Protein AF-A0A4Y2DI64-F1 (afdb_monomer_lite)

Structure (mmCIF, N/CA/C/O backbone):
data_AF-A0A4Y2DI64-F1
#
_entry.id   AF-A0A4Y2DI64-F1
#
loop_
_atom_site.group_PDB
_atom_site.id
_atom_site.type_symbol
_atom_site.label_atom_id
_atom_site.label_alt_id
_atom_site.label_comp_id
_atom_site.label_asym_id
_atom_site.label_entity_id
_atom_site.label_seq_id
_atom_site.pdbx_PDB_ins_code
_atom_site.Cartn_x
_atom_site.Cartn_y
_atom_site.Cartn_z
_atom_site.occupancy
_atom_site.B_iso_or_equiv
_atom_site.auth_seq_id
_atom_site.auth_comp_id
_atom_site.auth_asym_id
_atom_site.auth_atom_id
_atom_site.pdbx_PDB_model_num
ATOM 1 N N . MET A 1 1 ? 13.080 3.118 10.639 1.00 38.50 1 MET A N 1
ATOM 2 C CA . MET A 1 1 ? 13.581 3.516 11.971 1.00 38.50 1 MET A CA 1
ATOM 3 C C . MET A 1 1 ? 12.999 4.889 12.297 1.00 38.50 1 MET A C 1
ATOM 5 O O . MET A 1 1 ? 13.523 5.888 11.827 1.00 38.50 1 MET A O 1
ATOM 9 N N . ILE A 1 2 ? 11.842 4.946 12.964 1.00 47.19 2 ILE A N 1
ATOM 10 C CA . ILE A 1 2 ? 11.244 6.221 13.397 1.00 47.19 2 ILE A CA 1
ATOM 11 C C . ILE A 1 2 ? 11.829 6.495 14.778 1.00 47.19 2 ILE A C 1
ATOM 13 O O . ILE A 1 2 ? 11.602 5.713 15.696 1.00 47.19 2 ILE A O 1
ATOM 17 N N . ARG A 1 3 ? 12.652 7.538 14.896 1.00 50.44 3 ARG A N 1
ATOM 18 C CA . ARG A 1 3 ? 13.215 7.962 16.180 1.00 50.44 3 ARG A CA 1
ATOM 19 C C . ARG A 1 3 ? 12.076 8.558 17.006 1.00 50.44 3 ARG A C 1
ATOM 21 O O . ARG A 1 3 ? 11.446 9.511 16.562 1.00 50.44 3 ARG A O 1
ATOM 28 N N . THR A 1 4 ? 11.786 7.967 18.158 1.00 57.41 4 THR A N 1
ATOM 29 C CA . THR A 1 4 ? 10.699 8.380 19.061 1.00 57.41 4 THR A CA 1
ATOM 30 C C . THR A 1 4 ? 10.968 9.717 19.748 1.00 57.41 4 THR A C 1
ATOM 32 O O . THR A 1 4 ? 10.026 10.378 20.162 1.00 57.41 4 THR A O 1
ATOM 35 N N . GLU A 1 5 ? 12.231 10.138 19.822 1.00 64.12 5 GLU A N 1
ATOM 36 C CA . GLU A 1 5 ? 12.652 11.320 20.587 1.00 64.12 5 GLU A CA 1
ATOM 37 C C . GLU A 1 5 ? 12.884 12.578 19.737 1.00 64.12 5 GLU A C 1
ATOM 39 O O . GLU A 1 5 ? 13.092 13.655 20.284 1.00 64.12 5 GLU A O 1
ATOM 44 N N . SER A 1 6 ? 12.828 12.482 18.403 1.00 69.12 6 SER A N 1
ATOM 45 C CA . SER A 1 6 ? 13.035 13.636 17.517 1.00 69.12 6 SER A CA 1
ATOM 46 C C . SER A 1 6 ? 11.801 13.909 16.652 1.00 69.12 6 SER A C 1
ATOM 48 O O . SER A 1 6 ? 11.406 13.017 15.890 1.00 69.12 6 SER A O 1
ATOM 50 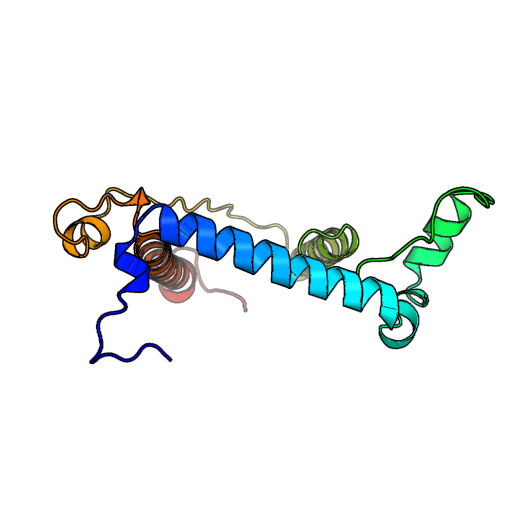N N . PRO A 1 7 ? 11.214 15.121 16.692 1.00 68.25 7 PRO A N 1
ATOM 51 C CA . PRO A 1 7 ? 10.106 15.469 15.814 1.00 68.25 7 PRO A CA 1
ATOM 52 C C . PRO A 1 7 ? 10.558 15.420 14.350 1.00 68.25 7 PRO A C 1
ATOM 54 O O . PRO A 1 7 ? 11.572 16.003 13.966 1.00 68.25 7 PRO A O 1
ATOM 57 N N . ASN A 1 8 ? 9.802 14.716 13.503 1.00 76.31 8 ASN A N 1
ATOM 58 C CA . ASN A 1 8 ? 10.092 14.678 12.074 1.00 76.31 8 ASN A CA 1
ATOM 59 C C . ASN A 1 8 ? 9.560 15.953 11.409 1.00 76.31 8 ASN A C 1
ATOM 61 O O . ASN A 1 8 ? 8.405 16.014 10.985 1.00 76.31 8 ASN A O 1
ATOM 65 N N . HIS A 1 9 ? 10.420 16.967 11.323 1.00 81.50 9 HIS A N 1
ATOM 66 C CA . HIS A 1 9 ? 10.073 18.281 10.781 1.00 81.50 9 HIS A CA 1
ATOM 67 C C . HIS A 1 9 ? 9.564 18.227 9.339 1.00 81.50 9 HIS A C 1
ATOM 69 O O . HIS A 1 9 ? 8.744 19.057 8.960 1.00 81.50 9 HIS A O 1
ATOM 75 N N . ILE A 1 10 ? 9.988 17.233 8.551 1.00 84.12 10 ILE A N 1
ATOM 76 C CA . ILE A 1 10 ? 9.570 17.074 7.153 1.00 84.12 10 ILE A CA 1
ATOM 77 C C . ILE A 1 10 ? 8.038 16.948 7.048 1.00 84.12 10 ILE A C 1
ATOM 79 O O . ILE A 1 10 ? 7.433 17.510 6.140 1.00 84.12 10 ILE A O 1
ATOM 83 N N . LEU A 1 11 ? 7.394 16.300 8.025 1.00 80.69 11 LEU A N 1
ATOM 84 C CA . LEU A 1 11 ? 5.941 16.085 8.054 1.00 80.69 11 LEU A CA 1
ATOM 85 C C . LEU A 1 11 ? 5.129 17.357 8.362 1.00 80.69 11 LEU A C 1
ATOM 87 O O . LEU A 1 11 ? 3.900 17.335 8.307 1.00 80.69 11 LEU A O 1
ATOM 91 N N . LEU A 1 12 ? 5.785 18.465 8.716 1.00 80.75 12 LEU A N 1
ATOM 92 C CA . LEU A 1 12 ? 5.119 19.728 9.049 1.00 80.75 12 LEU A CA 1
ATOM 93 C C . LEU A 1 12 ? 4.941 20.644 7.832 1.00 80.75 12 LEU A C 1
ATOM 95 O O . LEU A 1 12 ? 4.115 21.555 7.878 1.00 80.75 12 LEU A O 1
ATOM 99 N N . TYR A 1 13 ? 5.661 20.385 6.738 1.00 84.75 13 TYR A N 1
ATOM 100 C CA . TYR A 1 13 ? 5.708 21.251 5.555 1.00 84.75 13 TYR A CA 1
ATOM 101 C C . TYR A 1 13 ? 4.571 21.015 4.535 1.00 84.75 13 TYR A C 1
ATOM 103 O O . TYR A 1 13 ? 4.626 21.545 3.425 1.00 84.75 13 TYR A O 1
ATOM 111 N N . ARG A 1 14 ? 3.515 20.270 4.907 1.00 86.69 14 ARG A N 1
ATOM 112 C CA . ARG A 1 14 ? 2.248 20.124 4.153 1.00 86.69 14 ARG A CA 1
ATOM 113 C C . ARG A 1 14 ? 2.470 19.798 2.664 1.00 86.69 14 ARG A C 1
ATOM 115 O O . ARG A 1 14 ? 3.116 18.809 2.334 1.00 86.69 14 ARG A O 1
ATOM 122 N N . GLN A 1 15 ? 1.989 20.649 1.756 1.00 87.44 15 GLN A N 1
ATOM 123 C CA . GLN A 1 15 ? 2.095 20.480 0.304 1.00 87.44 15 GLN A CA 1
ATOM 124 C C . GLN A 1 15 ? 3.538 20.315 -0.196 1.00 87.44 15 GLN A C 1
ATOM 126 O O . GLN A 1 15 ? 3.774 19.515 -1.100 1.00 87.44 15 GLN A O 1
ATOM 131 N N . LEU A 1 16 ? 4.514 21.000 0.414 1.00 89.56 16 LEU A N 1
ATOM 132 C CA . LEU A 1 16 ? 5.920 20.883 0.013 1.00 89.56 16 LEU A CA 1
ATOM 133 C C . LEU A 1 16 ? 6.451 19.463 0.257 1.00 89.56 16 LEU A C 1
ATOM 135 O O . LEU A 1 16 ? 7.210 18.927 -0.548 1.00 89.56 16 LEU A O 1
ATOM 139 N N . PHE A 1 17 ? 6.005 18.824 1.341 1.00 88.19 17 PHE A N 1
ATOM 140 C CA . PHE A 1 17 ? 6.333 17.428 1.612 1.00 88.19 17 PHE A CA 1
ATOM 141 C C . PHE A 1 17 ? 5.708 16.485 0.579 1.00 88.19 17 PHE A C 1
ATOM 143 O O . PHE A 1 17 ? 6.369 15.548 0.130 1.00 88.19 17 PHE A O 1
ATOM 150 N N . HIS A 1 18 ? 4.467 16.740 0.159 1.00 88.88 18 HIS A N 1
ATOM 151 C CA . HIS A 1 18 ? 3.812 15.923 -0.867 1.00 88.88 18 HIS A CA 1
ATOM 152 C C . HIS A 1 18 ? 4.547 16.002 -2.201 1.00 88.88 18 HIS A C 1
ATOM 154 O O . HIS A 1 18 ? 4.837 14.963 -2.794 1.00 88.88 18 HIS A O 1
ATOM 160 N N . GLN A 1 19 ? 4.911 17.212 -2.629 1.00 92.06 19 GLN A N 1
ATOM 161 C CA . GLN A 1 19 ? 5.705 17.409 -3.837 1.00 92.06 19 GLN A CA 1
ATOM 162 C C . GLN A 1 19 ? 7.040 16.665 -3.741 1.00 92.06 19 GLN A C 1
ATOM 164 O O . GLN A 1 19 ? 7.387 15.905 -4.641 1.00 92.06 19 GLN A O 1
ATOM 169 N N . TYR A 1 20 ? 7.738 16.793 -2.610 1.00 92.00 20 TYR A N 1
ATOM 170 C CA . TYR A 1 20 ? 8.988 16.078 -2.376 1.00 92.00 20 TYR A CA 1
ATOM 171 C C . TYR A 1 20 ? 8.832 14.553 -2.504 1.00 92.00 20 TYR A C 1
ATOM 173 O O . TYR A 1 20 ? 9.641 13.911 -3.172 1.00 92.00 20 TYR A O 1
ATOM 181 N N . ILE A 1 21 ? 7.793 13.955 -1.907 1.00 91.50 21 ILE A N 1
ATOM 182 C CA . ILE A 1 21 ? 7.551 12.506 -2.018 1.00 91.50 21 ILE A CA 1
ATOM 183 C C . ILE A 1 21 ? 7.316 12.097 -3.472 1.00 91.50 21 ILE A C 1
ATOM 185 O O . ILE A 1 21 ? 7.884 11.098 -3.918 1.00 91.50 21 ILE A O 1
ATOM 189 N N . VAL A 1 22 ? 6.474 12.839 -4.195 1.00 93.69 22 VAL A N 1
ATOM 190 C CA . VAL A 1 22 ? 6.135 12.534 -5.591 1.00 93.69 22 VAL A CA 1
ATOM 191 C C . VAL A 1 22 ? 7.379 12.633 -6.473 1.00 93.69 22 VAL A C 1
ATOM 193 O O . VAL A 1 22 ? 7.667 11.695 -7.217 1.00 93.69 22 VAL A O 1
ATOM 196 N N . ASP A 1 23 ? 8.171 13.692 -6.315 1.00 96.12 23 ASP A N 1
ATOM 197 C CA . ASP A 1 23 ? 9.413 13.893 -7.063 1.00 96.12 23 ASP A CA 1
ATOM 198 C C . ASP A 1 23 ? 10.438 12.794 -6.763 1.00 96.12 23 ASP A C 1
ATOM 200 O O . ASP A 1 23 ? 11.052 12.233 -7.677 1.00 96.12 23 ASP A O 1
ATOM 204 N N . MET A 1 24 ? 10.615 12.432 -5.488 1.00 96.00 24 MET A N 1
ATOM 205 C CA . MET A 1 24 ? 11.505 11.331 -5.113 1.00 96.00 24 MET A CA 1
ATOM 206 C C . MET A 1 24 ? 11.014 9.998 -5.676 1.00 96.00 24 MET A C 1
ATOM 208 O O . MET A 1 24 ? 11.818 9.209 -6.177 1.00 96.00 24 MET A O 1
ATOM 212 N N . ARG A 1 25 ? 9.701 9.742 -5.649 1.00 94.00 25 ARG A N 1
ATOM 213 C CA . ARG A 1 25 ? 9.132 8.520 -6.222 1.00 94.00 25 ARG A CA 1
ATOM 214 C C . ARG A 1 25 ? 9.352 8.461 -7.730 1.00 94.00 25 ARG A C 1
ATOM 216 O O . ARG A 1 25 ? 9.743 7.405 -8.218 1.00 94.00 25 ARG A O 1
ATOM 223 N N . ALA A 1 26 ? 9.158 9.566 -8.446 1.00 96.12 26 ALA A N 1
ATOM 224 C CA . ALA A 1 26 ? 9.392 9.644 -9.886 1.00 96.12 26 ALA A CA 1
ATOM 225 C C . ALA A 1 26 ? 10.858 9.350 -10.245 1.00 96.12 26 ALA A C 1
ATOM 227 O O . ALA A 1 26 ? 11.122 8.586 -11.176 1.00 96.12 26 ALA A O 1
ATOM 228 N N . LYS A 1 27 ? 11.815 9.878 -9.468 1.00 96.88 27 LYS A N 1
ATOM 229 C CA . LYS A 1 27 ? 13.250 9.577 -9.632 1.00 96.88 27 LYS A CA 1
ATOM 230 C C . LYS A 1 27 ? 13.550 8.094 -9.419 1.00 96.88 27 LYS A C 1
ATOM 232 O O . LYS A 1 27 ? 14.185 7.472 -10.264 1.00 96.88 27 LYS A O 1
ATOM 237 N N . ILE A 1 28 ? 13.046 7.513 -8.329 1.00 95.38 28 ILE A N 1
ATOM 238 C CA . ILE A 1 28 ? 13.242 6.089 -8.016 1.00 95.38 28 ILE A CA 1
ATOM 239 C C . ILE A 1 28 ? 12.640 5.196 -9.107 1.00 95.38 28 ILE A C 1
ATOM 241 O O . ILE A 1 28 ? 13.279 4.240 -9.542 1.00 95.38 28 ILE A O 1
ATOM 245 N N . GLU A 1 29 ? 11.424 5.496 -9.567 1.00 93.00 29 GLU A N 1
ATOM 246 C CA . GLU A 1 29 ? 10.777 4.730 -10.638 1.00 93.00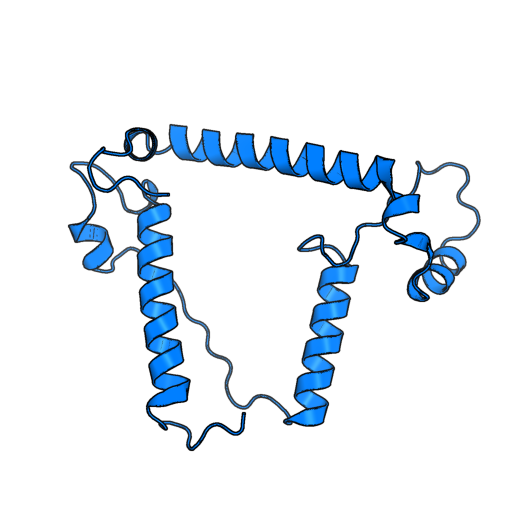 29 GLU A CA 1
ATOM 247 C C . GLU A 1 29 ? 11.524 4.853 -11.967 1.00 93.00 29 GLU A C 1
ATOM 249 O O . GLU A 1 29 ? 11.691 3.854 -12.666 1.00 93.00 29 GLU A O 1
ATOM 254 N N . SER A 1 30 ? 12.046 6.039 -12.288 1.00 94.31 30 SER A N 1
ATOM 255 C CA . SER A 1 30 ? 12.851 6.254 -13.496 1.00 94.31 30 SER A CA 1
ATOM 256 C C . SER A 1 30 ? 14.121 5.402 -13.485 1.00 94.31 30 SER A C 1
ATOM 258 O O . SER A 1 30 ? 14.395 4.693 -14.454 1.00 94.31 30 SER A O 1
ATOM 260 N N . GLU A 1 31 ? 14.851 5.391 -12.367 1.00 95.31 31 GLU A N 1
ATOM 261 C CA . GLU A 1 31 ? 16.042 4.550 -12.189 1.00 95.31 31 GLU A CA 1
ATOM 262 C C . GLU A 1 31 ? 15.704 3.056 -12.228 1.00 95.31 31 GLU A C 1
ATOM 264 O O . GLU A 1 31 ? 16.398 2.262 -12.866 1.00 95.31 31 GLU A O 1
ATOM 269 N N . ARG A 1 32 ? 14.591 2.649 -11.608 1.00 92.56 32 ARG A N 1
ATOM 270 C CA . ARG A 1 32 ? 14.132 1.254 -11.630 1.00 92.56 32 ARG A CA 1
ATOM 271 C C . ARG A 1 32 ? 13.802 0.792 -13.051 1.00 92.56 32 ARG A C 1
ATOM 273 O O . ARG A 1 32 ? 14.197 -0.307 -13.445 1.00 92.56 32 ARG A O 1
ATOM 280 N N . LEU A 1 33 ? 13.113 1.621 -13.833 1.00 91.31 33 LEU A N 1
ATOM 281 C CA . LEU A 1 33 ? 12.800 1.335 -15.235 1.00 91.31 33 LEU A CA 1
ATOM 282 C C . LEU A 1 33 ? 14.060 1.310 -16.104 1.00 91.31 33 LEU A C 1
ATOM 284 O O . LEU A 1 33 ? 14.203 0.423 -16.951 1.00 91.31 33 LEU A O 1
ATOM 288 N N . LEU A 1 34 ? 15.001 2.226 -15.868 1.00 93.00 34 LEU A N 1
ATOM 289 C CA . LEU A 1 34 ? 16.294 2.232 -16.548 1.00 93.00 34 LEU A CA 1
ATOM 290 C C . LEU A 1 34 ? 17.077 0.947 -16.252 1.00 93.00 34 LEU A C 1
ATOM 292 O O . LEU A 1 34 ? 17.568 0.296 -17.176 1.00 93.00 34 LEU A O 1
ATOM 296 N N . TYR A 1 35 ? 17.122 0.526 -14.988 1.00 91.69 35 TYR A N 1
ATOM 297 C CA . TYR A 1 35 ? 17.754 -0.726 -14.584 1.00 91.69 35 TYR A CA 1
ATOM 298 C C . TYR A 1 35 ? 17.140 -1.929 -15.308 1.00 91.69 35 TYR A C 1
ATOM 300 O O . TYR A 1 35 ? 17.877 -2.746 -15.870 1.00 91.69 35 TYR A O 1
ATOM 308 N N . ILE A 1 36 ? 15.805 -2.018 -15.350 1.00 89.75 36 ILE A N 1
ATOM 309 C CA . ILE A 1 36 ? 15.079 -3.084 -16.057 1.00 89.75 36 ILE A CA 1
ATOM 310 C C . ILE A 1 36 ? 15.415 -3.062 -17.550 1.00 89.75 36 ILE A C 1
ATOM 312 O O . ILE A 1 36 ? 15.681 -4.113 -18.132 1.00 89.75 36 ILE A O 1
ATOM 316 N N . LYS A 1 37 ? 15.453 -1.881 -18.175 1.00 87.19 37 LYS A N 1
ATOM 317 C CA . LYS A 1 37 ? 15.795 -1.710 -19.595 1.00 87.19 37 LYS A CA 1
ATOM 318 C C . LYS A 1 37 ? 17.214 -2.187 -19.916 1.00 87.19 37 LYS A C 1
ATOM 320 O O . LYS A 1 37 ? 17.413 -2.842 -20.940 1.00 87.19 37 LYS A O 1
ATOM 325 N N . LEU A 1 38 ? 18.186 -1.886 -19.056 1.00 89.75 38 LEU A N 1
ATOM 326 C CA . LEU A 1 38 ? 19.595 -2.232 -19.269 1.00 89.75 38 LEU A CA 1
ATOM 327 C C . LEU A 1 38 ? 19.912 -3.700 -18.936 1.00 89.75 38 LEU A C 1
ATOM 329 O O . LEU A 1 38 ? 20.747 -4.309 -19.602 1.00 89.75 38 LEU A O 1
ATOM 333 N N . ASN A 1 39 ? 19.228 -4.300 -17.956 1.00 88.69 39 ASN A N 1
ATOM 334 C CA . ASN A 1 39 ? 19.562 -5.627 -17.417 1.00 88.69 39 ASN A CA 1
ATOM 335 C C . ASN A 1 39 ? 18.601 -6.753 -17.852 1.00 88.69 39 ASN A C 1
ATOM 337 O O . ASN A 1 39 ? 18.554 -7.801 -17.210 1.00 88.69 39 ASN A O 1
ATOM 341 N N . GLN A 1 40 ? 17.877 -6.589 -18.966 1.00 81.56 40 GLN A N 1
ATOM 342 C CA . GLN A 1 40 ? 16.902 -7.569 -19.487 1.00 81.56 40 GLN A CA 1
ATOM 343 C C . GLN A 1 40 ? 17.425 -9.018 -19.565 1.00 81.56 40 GLN A C 1
ATOM 345 O O . GLN A 1 40 ? 16.699 -9.950 -19.233 1.00 81.56 40 GLN A O 1
ATOM 350 N N . GLN A 1 41 ? 18.683 -9.217 -19.982 1.00 79.19 41 GLN A N 1
ATOM 351 C CA . GLN A 1 41 ? 19.288 -10.555 -20.081 1.00 79.19 41 GLN A CA 1
ATOM 352 C C . GLN A 1 41 ? 19.513 -11.198 -18.705 1.00 79.19 41 GLN A C 1
ATOM 354 O O . GLN A 1 41 ? 19.260 -12.385 -18.533 1.00 79.19 41 GLN A O 1
ATOM 359 N N . LYS A 1 42 ? 19.942 -10.414 -17.707 1.00 83.94 42 LYS A N 1
ATOM 360 C CA . LYS A 1 42 ? 20.169 -10.906 -16.337 1.00 83.94 42 LYS A CA 1
ATOM 361 C C . LYS A 1 42 ? 18.863 -11.269 -15.644 1.00 83.94 42 LYS A C 1
ATOM 363 O O . LYS A 1 42 ? 18.818 -12.231 -14.890 1.00 83.94 42 LYS A O 1
ATOM 368 N N . LEU A 1 43 ? 17.807 -10.507 -15.922 1.00 76.56 43 LEU A N 1
ATOM 369 C CA . LEU A 1 43 ? 16.483 -10.727 -15.348 1.00 76.56 43 LEU A CA 1
ATOM 370 C C . LEU A 1 43 ? 15.750 -11.931 -15.969 1.00 76.56 43 LEU A C 1
ATOM 372 O O . LEU A 1 43 ? 14.658 -12.246 -15.513 1.00 76.56 43 LEU A O 1
ATOM 376 N N . ARG A 1 44 ? 16.316 -12.580 -17.005 1.00 68.38 44 ARG A N 1
ATOM 377 C CA . ARG A 1 44 ? 15.716 -13.714 -17.744 1.00 68.38 44 ARG A CA 1
ATOM 378 C C . ARG A 1 44 ? 14.263 -13.487 -18.174 1.00 68.38 44 ARG A C 1
ATOM 380 O O . ARG A 1 44 ? 13.527 -14.436 -18.419 1.00 68.38 44 ARG A O 1
ATOM 387 N N . VAL A 1 45 ? 13.854 -12.224 -18.309 1.00 61.12 45 VAL A N 1
ATOM 388 C CA . VAL A 1 45 ? 12.475 -11.863 -18.666 1.00 61.12 45 VAL A CA 1
ATOM 389 C C . VAL A 1 45 ? 12.105 -12.488 -20.012 1.00 61.12 45 VAL A C 1
ATOM 391 O O . VAL A 1 45 ? 10.976 -12.943 -20.161 1.00 61.12 45 VAL A O 1
ATOM 394 N N . LYS A 1 46 ? 13.108 -12.621 -20.897 1.00 54.69 46 LYS A N 1
ATOM 395 C CA . LYS A 1 46 ? 13.012 -13.162 -22.255 1.00 54.69 46 LYS A CA 1
ATOM 396 C C . LYS A 1 46 ? 12.608 -14.636 -22.383 1.00 54.69 46 LYS A C 1
ATOM 398 O O . LYS A 1 46 ? 12.135 -15.048 -23.438 1.00 54.69 46 LYS A O 1
ATOM 403 N N . ASP A 1 47 ? 12.819 -15.444 -21.346 1.00 55.09 47 ASP A N 1
ATOM 404 C CA . ASP A 1 47 ? 12.708 -16.907 -21.465 1.00 55.09 47 ASP A CA 1
ATOM 405 C C . ASP A 1 47 ? 11.331 -17.444 -21.037 1.00 55.09 47 ASP A C 1
ATOM 407 O O . ASP A 1 47 ? 11.072 -18.647 -21.108 1.00 55.09 47 ASP A O 1
ATOM 411 N N . THR A 1 48 ? 10.411 -16.576 -20.601 1.00 56.38 48 THR A N 1
ATOM 412 C CA . THR A 1 48 ? 9.068 -16.996 -20.181 1.00 56.38 48 THR A CA 1
ATOM 413 C C . THR A 1 48 ? 8.187 -17.279 -21.404 1.00 56.38 48 THR A C 1
ATOM 415 O O . THR A 1 48 ? 8.026 -16.432 -22.281 1.00 56.38 48 THR A O 1
ATOM 418 N N . LEU A 1 49 ? 7.567 -18.465 -21.452 1.00 51.69 49 LEU A N 1
ATOM 419 C CA . LEU A 1 49 ? 6.780 -19.014 -22.578 1.00 51.69 49 LEU A CA 1
ATOM 420 C C . LEU A 1 49 ? 5.728 -18.057 -23.186 1.00 51.69 49 LEU A C 1
ATOM 422 O O . LEU A 1 49 ? 5.404 -18.171 -24.368 1.00 51.69 49 LEU A O 1
ATOM 426 N N . SER A 1 50 ? 5.241 -17.086 -22.408 1.00 53.91 50 SER A N 1
ATOM 427 C CA . SER A 1 50 ? 4.320 -16.023 -22.841 1.00 53.91 50 SER A CA 1
ATOM 428 C C . SER A 1 50 ? 4.879 -15.150 -23.986 1.00 53.91 50 SER A C 1
ATOM 430 O O . SER A 1 50 ? 4.126 -14.667 -24.836 1.00 53.91 50 SER A O 1
ATOM 432 N N . GLU A 1 51 ? 6.205 -15.001 -24.093 1.00 52.94 51 GLU A N 1
ATOM 433 C CA . GLU A 1 51 ? 6.849 -14.166 -25.119 1.00 52.94 51 GLU A CA 1
ATOM 434 C C . GLU A 1 51 ? 6.836 -14.754 -26.530 1.00 52.94 51 GLU A C 1
ATOM 436 O O . GLU A 1 51 ? 6.712 -13.997 -27.496 1.00 52.94 51 GLU A O 1
ATOM 441 N N . ARG A 1 52 ? 6.909 -16.087 -26.681 1.00 50.28 52 ARG A N 1
ATOM 442 C CA . ARG A 1 52 ? 6.798 -16.725 -28.009 1.00 50.28 52 ARG A CA 1
ATOM 443 C C . ARG A 1 52 ? 5.459 -16.384 -28.663 1.00 50.28 52 ARG A C 1
ATOM 445 O O . ARG A 1 52 ? 5.418 -16.081 -29.851 1.00 50.28 52 ARG A O 1
ATOM 452 N N . CYS A 1 53 ? 4.390 -16.337 -27.871 1.00 50.09 53 CYS A N 1
ATOM 453 C CA . CYS A 1 53 ? 3.053 -15.997 -28.348 1.00 50.09 53 CYS A CA 1
ATOM 454 C C . CYS A 1 53 ? 2.885 -14.511 -28.700 1.00 50.09 53 CYS A C 1
ATOM 456 O O . CYS A 1 53 ? 2.113 -14.194 -29.603 1.00 50.09 53 CYS A O 1
ATOM 458 N N . HIS A 1 54 ? 3.580 -13.590 -28.020 1.00 52.47 54 HIS A N 1
ATOM 459 C CA . HIS A 1 54 ? 3.456 -12.153 -28.304 1.00 52.47 54 HIS A CA 1
ATOM 460 C C . HIS A 1 54 ? 4.288 -11.729 -29.524 1.00 52.47 54 HIS A C 1
ATOM 462 O O . HIS A 1 54 ? 3.785 -11.014 -30.392 1.00 52.47 54 HIS A O 1
ATOM 468 N N . ASN A 1 55 ? 5.514 -12.250 -29.647 1.00 52.56 55 ASN A N 1
ATOM 469 C CA . ASN A 1 55 ? 6.400 -11.990 -30.789 1.00 52.56 55 ASN A CA 1
ATOM 470 C C . ASN A 1 55 ? 5.847 -12.557 -32.108 1.00 52.56 55 ASN A C 1
ATOM 472 O O . ASN A 1 55 ? 6.151 -12.037 -33.174 1.00 52.56 55 ASN A O 1
ATOM 476 N N . GLN A 1 56 ? 5.006 -13.593 -32.049 1.00 52.38 56 GLN A N 1
ATOM 477 C CA . GLN A 1 56 ? 4.368 -14.165 -33.236 1.00 52.38 56 GLN A CA 1
ATOM 478 C C . GLN A 1 56 ? 3.126 -13.382 -33.699 1.00 52.38 56 GLN A C 1
ATOM 480 O O . GLN A 1 56 ? 2.741 -13.485 -34.861 1.00 52.38 56 GLN A O 1
ATOM 485 N N . ARG A 1 57 ? 2.509 -12.579 -32.817 1.00 53.38 57 ARG A N 1
ATOM 486 C CA . ARG A 1 57 ? 1.358 -11.716 -33.153 1.00 53.38 57 ARG A CA 1
ATOM 487 C C . ARG A 1 57 ? 1.773 -10.384 -33.774 1.00 53.38 57 ARG A C 1
ATOM 489 O O . ARG A 1 57 ? 1.052 -9.852 -34.610 1.00 53.38 57 ARG A O 1
ATOM 496 N N . TYR A 1 58 ? 2.926 -9.859 -33.375 1.00 55.69 58 TYR A N 1
ATOM 497 C CA . TYR A 1 58 ? 3.500 -8.625 -33.898 1.00 55.69 58 TYR A CA 1
ATOM 498 C C . TYR A 1 58 ? 4.609 -8.986 -34.896 1.00 55.69 58 TYR A C 1
ATOM 500 O O . TYR A 1 58 ? 5.775 -9.079 -34.524 1.00 55.69 58 TYR A O 1
ATOM 508 N N . GLY A 1 59 ? 4.233 -9.263 -36.151 1.00 54.59 59 GLY A N 1
ATOM 509 C CA . GLY A 1 59 ? 5.180 -9.572 -37.234 1.00 54.59 59 GLY A CA 1
ATOM 510 C C . GLY A 1 59 ? 6.289 -8.520 -37.378 1.00 54.59 59 GLY A C 1
ATOM 511 O O . GLY A 1 59 ? 6.134 -7.412 -36.886 1.00 54.59 59 GLY A O 1
ATOM 512 N N . ASN A 1 60 ? 7.405 -8.878 -38.031 1.00 55.44 60 ASN A N 1
ATOM 513 C CA . ASN A 1 60 ? 8.659 -8.105 -38.143 1.00 55.44 60 ASN A CA 1
ATOM 514 C C . ASN A 1 60 ? 8.494 -6.572 -38.118 1.00 55.44 60 ASN A C 1
ATOM 516 O O . ASN A 1 60 ? 8.340 -5.923 -39.151 1.00 55.44 60 ASN A O 1
ATOM 520 N N . ILE A 1 61 ? 8.607 -5.989 -36.925 1.00 58.00 61 ILE A N 1
ATOM 521 C CA . ILE A 1 61 ? 8.628 -4.545 -36.718 1.00 58.00 61 ILE A CA 1
ATOM 522 C C . ILE A 1 61 ? 10.082 -4.131 -36.511 1.00 58.00 61 ILE A C 1
ATOM 524 O O . ILE A 1 61 ? 10.600 -4.094 -35.397 1.00 58.00 61 ILE A O 1
ATOM 528 N N . THR A 1 62 ? 10.763 -3.832 -37.610 1.00 57.03 62 THR A N 1
ATOM 529 C CA . THR A 1 62 ? 12.158 -3.367 -37.610 1.00 57.03 62 THR A CA 1
ATOM 530 C C . THR A 1 62 ? 12.296 -1.872 -37.287 1.00 57.03 62 THR A C 1
ATOM 532 O O . THR A 1 62 ? 13.411 -1.402 -37.084 1.00 57.03 62 THR A O 1
ATOM 535 N N . HIS A 1 63 ? 11.183 -1.127 -37.190 1.00 54.59 63 HIS A N 1
ATOM 536 C CA . HIS A 1 63 ? 11.175 0.343 -37.068 1.00 54.59 63 HIS A CA 1
ATOM 537 C C . HIS A 1 63 ? 10.582 0.917 -35.769 1.00 54.59 63 HIS A C 1
ATOM 539 O O . HIS A 1 63 ? 10.589 2.134 -35.590 1.00 54.59 63 HIS A O 1
ATOM 545 N N . ILE A 1 64 ? 10.096 0.091 -34.842 1.00 58.56 64 ILE A N 1
ATOM 546 C CA . ILE A 1 64 ? 9.639 0.558 -33.523 1.00 58.56 64 ILE A CA 1
ATOM 547 C C . ILE A 1 64 ? 10.761 0.267 -32.526 1.00 58.56 64 ILE A C 1
ATOM 549 O O . ILE A 1 64 ? 11.408 -0.774 -32.613 1.00 58.56 64 ILE A O 1
ATOM 553 N N . GLY A 1 65 ? 11.050 1.220 -31.635 1.00 63.62 65 GLY A N 1
ATOM 554 C CA . GLY A 1 65 ? 12.183 1.162 -30.707 1.00 63.62 65 GLY A CA 1
ATOM 555 C C . GLY A 1 65 ? 12.306 -0.153 -29.922 1.00 63.62 65 GLY A C 1
ATOM 556 O O . GLY A 1 65 ? 11.398 -0.976 -29.873 1.00 63.62 65 GLY A O 1
ATOM 557 N N . ARG A 1 66 ? 13.455 -0.352 -29.265 1.00 67.19 66 ARG A N 1
ATOM 558 C CA . ARG A 1 66 ? 13.759 -1.590 -28.528 1.00 67.19 66 ARG A CA 1
ATOM 559 C C . ARG A 1 66 ? 12.645 -1.939 -27.530 1.00 67.19 66 ARG A C 1
ATOM 561 O O . ARG A 1 66 ? 12.482 -1.240 -26.531 1.00 67.19 66 ARG A O 1
ATOM 568 N N . MET A 1 67 ? 11.950 -3.051 -27.772 1.00 71.44 67 MET A N 1
ATOM 569 C CA . MET A 1 67 ? 10.948 -3.597 -26.856 1.00 71.44 67 MET A CA 1
ATOM 570 C C . MET A 1 67 ? 11.608 -3.931 -25.509 1.00 71.44 67 MET A C 1
ATOM 572 O O . MET A 1 67 ? 12.597 -4.668 -25.452 1.00 71.44 67 MET A O 1
ATOM 576 N N . VAL A 1 68 ? 11.082 -3.350 -24.431 1.00 76.75 68 VAL A N 1
ATOM 577 C CA . VAL A 1 68 ? 11.500 -3.619 -23.051 1.00 76.75 68 VAL A CA 1
ATOM 578 C C . VAL A 1 68 ? 10.352 -4.315 -22.361 1.00 76.75 68 VAL A C 1
ATOM 580 O O . VAL A 1 68 ? 9.229 -3.816 -22.360 1.00 76.75 68 VAL A O 1
ATOM 583 N N . ILE A 1 69 ? 10.646 -5.460 -21.768 1.00 79.69 69 ILE A N 1
ATOM 584 C CA . ILE A 1 69 ? 9.631 -6.276 -21.134 1.00 79.69 69 ILE A CA 1
ATOM 585 C C . ILE A 1 69 ? 9.747 -6.075 -19.630 1.00 79.69 69 ILE A C 1
ATOM 587 O O . ILE A 1 69 ? 10.830 -6.176 -19.046 1.00 79.69 69 ILE A O 1
ATOM 591 N N . LEU A 1 70 ? 8.628 -5.707 -19.013 1.00 85.81 70 LEU A N 1
ATOM 592 C CA . LEU A 1 70 ? 8.569 -5.492 -17.576 1.00 85.81 70 LEU A CA 1
ATOM 593 C C . LEU A 1 70 ? 8.411 -6.843 -16.866 1.00 85.81 70 LEU A C 1
ATOM 595 O O . LEU A 1 70 ? 7.586 -7.652 -17.297 1.00 85.81 70 LEU A O 1
ATOM 599 N N . PRO A 1 71 ? 9.184 -7.097 -15.799 1.00 84.25 71 PRO A N 1
ATOM 600 C CA . PRO A 1 71 ? 9.028 -8.300 -14.997 1.00 84.25 71 PRO A CA 1
ATOM 601 C C . PRO A 1 71 ? 7.708 -8.271 -14.215 1.00 84.25 71 PRO A C 1
ATOM 603 O O . PRO A 1 71 ? 7.158 -7.208 -13.936 1.00 84.25 71 PRO A O 1
ATOM 606 N N . GLU A 1 72 ? 7.258 -9.445 -13.784 1.00 82.50 72 GLU A N 1
ATOM 607 C CA . GLU A 1 72 ? 6.086 -9.652 -12.914 1.00 82.50 72 GLU A CA 1
ATOM 608 C C . GLU A 1 72 ? 6.178 -8.899 -11.578 1.00 82.50 72 GLU A C 1
ATOM 610 O O . GLU A 1 72 ? 5.202 -8.353 -11.066 1.00 82.50 72 GLU A O 1
ATOM 615 N N . THR A 1 73 ? 7.398 -8.740 -11.063 1.00 85.38 73 THR A N 1
ATOM 616 C CA . THR A 1 73 ? 7.681 -7.953 -9.854 1.00 85.38 73 THR A CA 1
ATOM 617 C C . THR A 1 73 ? 7.452 -6.446 -10.027 1.00 85.38 73 THR A C 1
ATOM 619 O O . THR A 1 73 ? 7.488 -5.686 -9.049 1.00 85.38 73 THR A O 1
ATOM 622 N N . TYR A 1 74 ? 7.256 -5.971 -11.261 1.00 88.81 74 TYR A N 1
ATOM 623 C CA . TYR A 1 74 ? 6.878 -4.591 -11.524 1.00 88.81 74 TYR A CA 1
ATOM 624 C C . TYR A 1 74 ? 5.365 -4.431 -11.373 1.00 88.81 74 TYR A C 1
ATOM 626 O O . TYR A 1 74 ? 4.589 -4.882 -12.219 1.00 88.81 74 TYR A O 1
ATOM 634 N N . ILE A 1 75 ? 4.970 -3.761 -10.290 1.00 87.69 75 ILE A N 1
ATOM 635 C CA . ILE A 1 75 ? 3.573 -3.485 -9.948 1.00 87.69 75 ILE A CA 1
ATOM 636 C C . ILE A 1 75 ? 2.891 -2.775 -11.120 1.00 87.69 75 ILE A C 1
ATOM 638 O O . ILE A 1 75 ? 3.469 -1.882 -11.739 1.00 87.69 75 ILE A O 1
ATOM 642 N N . SER A 1 76 ? 1.660 -3.180 -11.417 1.00 85.69 76 SER A N 1
ATOM 643 C CA . SER A 1 76 ? 0.860 -2.666 -12.537 1.00 85.69 76 SER A CA 1
ATOM 644 C C . SER A 1 76 ? 1.403 -2.979 -13.937 1.00 85.69 76 SER A C 1
ATOM 646 O O . SER A 1 76 ? 0.861 -2.471 -14.919 1.00 85.69 76 SER A O 1
ATOM 648 N N . SER A 1 77 ? 2.430 -3.824 -14.082 1.00 87.25 77 SER A N 1
ATOM 649 C CA . SER A 1 77 ? 2.762 -4.370 -15.401 1.00 87.25 77 SER A CA 1
ATOM 650 C C . SER A 1 77 ? 1.674 -5.346 -15.876 1.00 87.25 77 SER A C 1
ATOM 652 O O . SER A 1 77 ? 1.009 -5.982 -15.053 1.00 87.25 77 SER A O 1
ATOM 654 N N . PRO A 1 78 ? 1.511 -5.546 -17.197 1.00 85.31 78 PRO A N 1
ATOM 655 C CA . PRO A 1 78 ? 0.599 -6.562 -17.717 1.00 85.31 78 PRO A CA 1
ATOM 656 C C . PRO A 1 78 ? 0.877 -7.964 -17.162 1.00 85.31 78 PRO A C 1
ATOM 658 O O . PRO A 1 78 ? -0.057 -8.722 -16.924 1.00 85.31 78 PRO A O 1
ATOM 661 N N . ARG A 1 79 ? 2.153 -8.299 -16.918 1.00 83.88 79 ARG A N 1
ATOM 662 C CA . ARG A 1 79 ? 2.529 -9.596 -16.345 1.00 83.88 79 ARG A CA 1
ATOM 663 C C . ARG A 1 79 ? 2.134 -9.716 -14.884 1.00 83.88 79 ARG A C 1
ATOM 665 O O . ARG A 1 79 ? 1.532 -10.712 -14.523 1.00 83.88 79 ARG A O 1
ATOM 672 N N . HIS A 1 80 ? 2.385 -8.673 -14.094 1.00 89.12 80 HIS A N 1
ATOM 673 C CA . HIS A 1 80 ? 1.927 -8.600 -12.711 1.00 89.12 80 HIS A CA 1
ATOM 674 C C . HIS A 1 80 ? 0.418 -8.844 -12.621 1.00 89.12 80 HIS A C 1
ATOM 676 O O . HIS A 1 80 ? -0.030 -9.726 -11.903 1.00 89.12 80 HIS A O 1
ATOM 682 N N . MET A 1 81 ? -0.385 -8.127 -13.413 1.00 90.62 81 MET A N 1
ATOM 683 C CA . MET A 1 81 ? -1.839 -8.332 -13.405 1.00 90.62 81 MET A CA 1
ATOM 684 C C . MET A 1 81 ? -2.241 -9.745 -13.847 1.00 90.62 81 MET A C 1
ATOM 686 O O . MET A 1 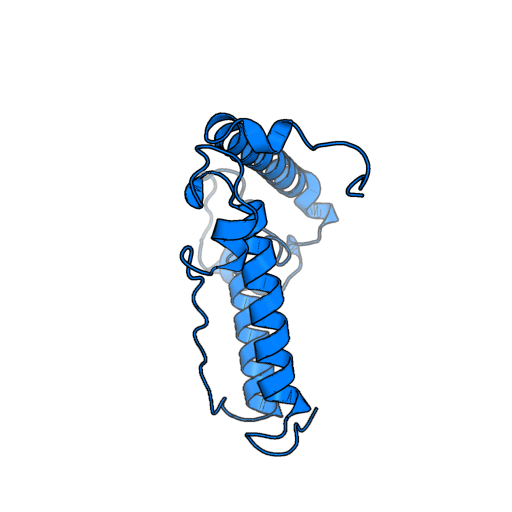81 ? -3.198 -10.302 -13.314 1.00 90.62 81 MET A O 1
ATOM 690 N N . HIS A 1 82 ? -1.527 -10.323 -14.817 1.00 88.00 82 HIS A N 1
ATOM 691 C CA . HIS A 1 82 ? -1.799 -11.673 -15.298 1.00 88.00 82 HIS A CA 1
ATOM 692 C C . HIS A 1 82 ? -1.491 -12.744 -14.246 1.00 88.00 82 HIS A C 1
ATOM 694 O O . HIS A 1 82 ? -2.314 -13.631 -14.044 1.00 88.00 82 HIS A O 1
ATOM 700 N N . GLU A 1 83 ? -0.355 -12.638 -13.559 1.00 89.06 83 GLU A N 1
ATOM 701 C CA . GLU A 1 83 ? 0.038 -13.536 -12.469 1.00 89.06 83 GLU A CA 1
ATOM 702 C C . GLU A 1 83 ? -0.984 -13.478 -11.327 1.00 89.06 83 GLU A C 1
ATOM 704 O O . GLU A 1 83 ? -1.554 -14.501 -10.968 1.00 89.06 83 GLU A O 1
ATOM 709 N N . TYR A 1 84 ? -1.356 -12.277 -10.867 1.00 91.38 84 TYR A N 1
ATOM 710 C CA . TYR A 1 84 ? -2.395 -12.119 -9.839 1.00 91.38 84 TYR A CA 1
ATOM 711 C C . TYR A 1 84 ? -3.744 -12.724 -10.249 1.00 91.38 84 TYR A C 1
ATOM 713 O O . TYR A 1 84 ? -4.467 -13.261 -9.409 1.00 91.38 84 TYR A O 1
ATOM 721 N N . ALA A 1 85 ? -4.103 -12.647 -11.534 1.00 91.62 85 ALA A N 1
ATOM 722 C CA . ALA A 1 85 ? -5.310 -13.293 -12.035 1.00 91.62 85 ALA A CA 1
ATOM 723 C C . ALA A 1 85 ? -5.184 -14.825 -12.011 1.00 91.62 85 ALA A C 1
ATOM 725 O O . ALA A 1 85 ? -6.131 -15.502 -11.615 1.00 91.62 85 ALA A O 1
ATOM 726 N N . GLN A 1 86 ? -4.034 -15.381 -12.401 1.00 92.38 86 GLN A N 1
ATOM 727 C CA . GLN A 1 86 ? -3.778 -16.823 -12.328 1.00 92.38 86 GLN A CA 1
ATOM 728 C C . GLN A 1 86 ? -3.778 -17.335 -10.882 1.00 92.38 86 GLN A C 1
ATOM 730 O O . GLN A 1 86 ? -4.392 -18.367 -10.600 1.00 92.38 86 GLN A O 1
ATOM 735 N N . ASP A 1 87 ? -3.171 -16.592 -9.959 1.00 92.75 87 ASP A N 1
ATOM 736 C CA . ASP A 1 87 ? -3.177 -16.903 -8.530 1.00 92.75 87 ASP A CA 1
ATOM 737 C C . ASP A 1 87 ? -4.604 -16.906 -7.983 1.00 92.75 87 ASP A C 1
ATOM 739 O O . ASP A 1 87 ? -5.029 -17.872 -7.347 1.00 92.75 87 ASP A O 1
ATOM 743 N N . ALA A 1 88 ? -5.397 -15.878 -8.300 1.00 92.25 88 ALA A N 1
ATOM 744 C CA . ALA A 1 88 ? -6.801 -15.813 -7.902 1.00 92.25 88 ALA A CA 1
ATOM 745 C C . ALA A 1 88 ? -7.612 -17.002 -8.449 1.00 92.25 88 ALA A C 1
ATOM 747 O O . ALA A 1 88 ? -8.399 -17.603 -7.718 1.00 92.25 88 ALA A O 1
ATOM 748 N N . MET A 1 89 ? -7.394 -17.390 -9.709 1.00 93.75 89 MET A N 1
ATOM 749 C CA . MET A 1 89 ? -8.036 -18.573 -10.298 1.00 93.75 89 MET A CA 1
ATOM 750 C C . MET A 1 89 ? -7.601 -19.869 -9.607 1.00 93.75 89 MET A C 1
ATOM 752 O O . MET A 1 89 ? -8.411 -20.784 -9.453 1.00 93.75 89 MET A O 1
ATOM 756 N N . THR A 1 90 ? -6.348 -19.944 -9.158 1.00 94.50 90 THR A N 1
ATOM 757 C CA . THR A 1 90 ? -5.830 -21.081 -8.389 1.00 94.50 90 THR A CA 1
ATOM 758 C C . THR A 1 90 ? -6.518 -21.175 -7.030 1.00 94.50 90 THR A C 1
ATOM 760 O O . THR A 1 90 ? -7.019 -22.247 -6.695 1.00 94.50 90 THR A O 1
ATOM 763 N N . TYR A 1 91 ? -6.658 -20.054 -6.312 1.00 91.38 91 TYR A N 1
ATOM 764 C CA . TYR A 1 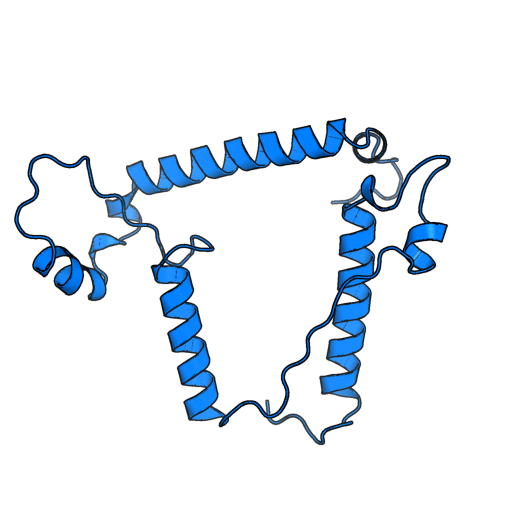91 ? -7.427 -19.989 -5.064 1.00 91.38 91 TYR A CA 1
ATOM 765 C C . TYR A 1 91 ? -8.887 -20.408 -5.258 1.00 91.38 91 TYR A C 1
ATOM 767 O O . TYR A 1 91 ? -9.403 -21.202 -4.475 1.00 91.38 91 TYR A O 1
ATOM 775 N N . VAL A 1 92 ? -9.550 -19.931 -6.318 1.00 92.69 92 VAL A N 1
ATOM 776 C CA . VAL A 1 92 ? -10.946 -20.306 -6.603 1.00 92.69 92 VAL A CA 1
ATOM 777 C C . VAL A 1 92 ? -11.074 -21.792 -6.928 1.00 92.69 92 VAL A C 1
ATOM 779 O O . VAL A 1 92 ? -12.049 -22.436 -6.546 1.00 92.69 92 VAL A O 1
ATOM 782 N N . ARG A 1 93 ? -10.087 -22.364 -7.619 1.00 94.19 93 ARG A N 1
ATOM 783 C CA . ARG A 1 93 ? -10.066 -23.794 -7.926 1.00 94.19 93 ARG A CA 1
ATOM 784 C C . ARG A 1 93 ? -9.873 -24.654 -6.676 1.00 94.19 93 ARG A C 1
ATOM 786 O O . ARG A 1 93 ? -10.464 -25.727 -6.614 1.00 94.19 93 ARG A O 1
ATOM 793 N N . SER A 1 94 ? -9.040 -24.227 -5.725 1.00 92.12 94 SER A N 1
ATOM 794 C CA . SER A 1 94 ? -8.728 -25.012 -4.525 1.00 92.12 94 SER A CA 1
ATOM 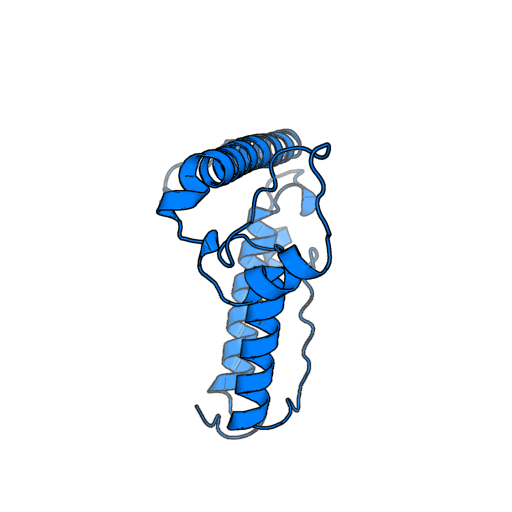795 C C . SER A 1 94 ? -9.737 -24.826 -3.391 1.00 92.12 94 SER A C 1
ATOM 797 O O . SER A 1 94 ? -10.063 -25.800 -2.722 1.00 92.12 94 SER A O 1
ATOM 799 N N . TYR A 1 95 ? -10.246 -23.607 -3.190 1.00 88.31 95 TYR A N 1
ATOM 800 C CA . TYR A 1 95 ? -11.119 -23.252 -2.061 1.00 88.31 95 TYR A CA 1
ATOM 801 C C . TYR A 1 95 ? -12.557 -22.901 -2.471 1.00 88.31 95 TYR A C 1
ATOM 803 O O . TYR A 1 95 ? -13.408 -22.703 -1.609 1.00 88.31 95 TYR A O 1
ATOM 811 N N . GLY A 1 96 ? -12.858 -22.848 -3.770 1.00 90.00 96 GLY A N 1
ATOM 812 C CA . GLY A 1 96 ? -14.170 -22.457 -4.276 1.00 90.00 96 GLY A CA 1
ATOM 813 C C . GLY A 1 96 ? -14.318 -20.948 -4.484 1.00 90.00 96 GLY A C 1
ATOM 814 O O . GLY A 1 96 ? -13.381 -20.160 -4.359 1.00 90.00 96 GLY A O 1
ATOM 815 N N . ARG A 1 97 ? -15.521 -20.527 -4.876 1.00 89.62 97 ARG A N 1
ATOM 816 C CA . ARG A 1 97 ? -15.815 -19.117 -5.164 1.00 89.62 97 ARG A CA 1
ATOM 817 C C . ARG A 1 97 ? -15.849 -18.305 -3.859 1.00 89.62 97 ARG A C 1
ATOM 819 O O . ARG A 1 97 ? -16.412 -18.798 -2.890 1.00 89.62 97 ARG A O 1
ATOM 826 N N . PRO A 1 98 ? -15.338 -17.060 -3.831 1.00 87.94 98 PRO A N 1
ATOM 827 C CA . PRO A 1 98 ? -15.480 -16.203 -2.658 1.00 87.94 98 PRO A CA 1
ATOM 828 C C . PRO A 1 98 ? -16.952 -15.914 -2.341 1.00 87.94 98 PRO A C 1
ATOM 830 O O . PRO A 1 98 ? -17.728 -15.571 -3.237 1.00 87.94 98 PRO A O 1
ATOM 833 N N . ASP A 1 99 ? -17.301 -15.983 -1.057 1.00 86.69 99 ASP A N 1
ATOM 834 C CA . ASP A 1 99 ? -18.647 -15.672 -0.560 1.00 86.69 99 ASP A CA 1
ATOM 835 C C . ASP A 1 99 ? -18.837 -14.183 -0.241 1.00 86.69 99 ASP A C 1
ATOM 837 O O . ASP A 1 99 ? -19.937 -13.644 -0.364 1.00 86.69 99 ASP A O 1
ATOM 841 N N . LEU A 1 100 ? -17.760 -13.495 0.154 1.00 88.00 100 LEU A N 1
ATOM 842 C CA . LEU A 1 100 ? -17.793 -12.103 0.600 1.00 88.00 100 LEU A CA 1
ATOM 843 C C . LEU A 1 100 ? -16.844 -11.229 -0.222 1.00 88.00 100 LEU A C 1
ATOM 845 O O . LEU A 1 100 ? -15.680 -11.566 -0.430 1.00 88.00 100 LEU A O 1
ATOM 849 N N . PHE A 1 101 ? -17.326 -10.048 -0.612 1.00 88.88 101 PHE A N 1
ATOM 850 C CA . PHE A 1 101 ? -16.507 -8.979 -1.179 1.00 88.88 101 PHE A CA 1
ATOM 851 C C . PHE A 1 101 ? -16.629 -7.727 -0.306 1.00 88.88 101 PHE A C 1
ATOM 853 O O . PHE A 1 101 ? -17.648 -7.037 -0.319 1.00 88.88 101 PHE A O 1
ATOM 860 N N . ILE A 1 102 ? -15.598 -7.447 0.496 1.00 90.88 102 ILE A N 1
ATOM 861 C CA . ILE A 1 102 ? -15.619 -6.369 1.493 1.00 90.88 102 ILE A CA 1
ATOM 862 C C . ILE A 1 102 ? -14.820 -5.174 0.977 1.00 90.88 102 ILE A C 1
ATOM 864 O O . ILE A 1 102 ? -13.611 -5.258 0.771 1.00 90.88 102 ILE A O 1
ATOM 868 N N . ILE A 1 103 ? -15.483 -4.024 0.842 1.00 93.69 103 ILE A N 1
ATOM 869 C CA . ILE A 1 103 ? -14.829 -2.755 0.510 1.00 93.69 103 ILE A CA 1
ATOM 870 C C . ILE A 1 103 ? -14.648 -1.941 1.794 1.00 93.69 103 ILE A C 1
ATOM 872 O O . ILE A 1 103 ? -15.612 -1.415 2.351 1.00 93.69 103 ILE A O 1
ATOM 876 N N . PHE A 1 104 ? -13.403 -1.787 2.249 1.00 93.50 104 PHE A N 1
ATOM 877 C CA . PHE A 1 104 ? -13.072 -0.948 3.402 1.00 93.50 104 PHE A CA 1
ATOM 878 C C . PHE A 1 104 ? -12.515 0.406 2.950 1.00 93.50 104 PHE A C 1
ATOM 880 O O . PHE A 1 104 ? -11.428 0.489 2.380 1.00 93.50 104 PHE A O 1
ATOM 887 N N . ARG A 1 105 ? -13.265 1.486 3.203 1.00 92.25 105 ARG A N 1
ATOM 888 C CA . ARG A 1 105 ? -12.878 2.854 2.824 1.00 92.25 105 ARG A CA 1
ATOM 889 C C . ARG A 1 105 ? -12.307 3.621 4.008 1.00 92.25 105 ARG A C 1
ATOM 891 O O . ARG A 1 105 ? -12.793 3.517 5.133 1.00 92.25 105 ARG A O 1
ATOM 898 N N . CYS A 1 106 ? -11.284 4.425 3.737 1.00 89.94 106 CYS A N 1
ATOM 899 C CA . CYS A 1 106 ? -10.743 5.342 4.728 1.00 89.94 106 CYS A CA 1
ATOM 900 C C . CYS A 1 106 ? -11.710 6.507 4.969 1.00 89.94 106 CYS A C 1
ATOM 902 O O . CYS A 1 106 ? -12.283 7.040 4.023 1.00 89.94 106 CYS A O 1
ATOM 904 N N . ASN A 1 107 ? -11.855 6.926 6.228 1.00 91.19 107 ASN A N 1
ATOM 905 C CA . ASN A 1 107 ? -12.602 8.126 6.594 1.00 91.19 107 ASN A CA 1
ATOM 906 C C . ASN A 1 107 ? -11.668 9.104 7.320 1.00 91.19 107 ASN A C 1
ATOM 908 O O . ASN A 1 107 ? -11.181 8.822 8.414 1.00 91.19 107 ASN A O 1
ATOM 912 N N . THR A 1 108 ? -11.433 10.265 6.712 1.00 89.19 108 THR A N 1
ATOM 913 C CA . THR A 1 108 ? -10.569 11.324 7.258 1.00 89.19 108 THR A CA 1
ATOM 914 C C . THR A 1 108 ? -11.150 11.986 8.509 1.00 89.19 108 THR A C 1
ATOM 916 O O . THR A 1 108 ? -10.411 12.606 9.268 1.00 89.19 108 THR A O 1
ATOM 919 N N . ALA A 1 109 ? -12.448 11.817 8.778 1.00 90.31 109 ALA A N 1
ATOM 920 C CA . ALA A 1 109 ? -13.120 12.365 9.950 1.00 90.31 109 ALA A CA 1
ATOM 921 C C . ALA A 1 109 ? -12.970 11.511 11.224 1.00 90.31 109 ALA A C 1
ATOM 923 O O . ALA A 1 109 ? -13.536 11.877 12.256 1.00 90.31 109 ALA A O 1
ATOM 924 N N . TRP A 1 110 ? -12.237 10.390 11.186 1.00 91.94 110 TRP A N 1
ATOM 925 C CA . TRP A 1 110 ? -11.983 9.578 12.381 1.00 91.94 110 TRP A CA 1
ATOM 926 C C . TRP A 1 110 ? -11.303 10.393 13.492 1.00 91.94 110 TRP A C 1
ATOM 928 O O . TRP A 1 110 ? -10.338 11.109 13.234 1.00 91.94 110 TRP A O 1
ATOM 938 N N . SER A 1 111 ? -11.775 10.237 14.736 1.00 90.81 111 SER A N 1
ATOM 939 C CA . SER A 1 111 ? -11.311 11.034 15.885 1.00 90.81 111 SER A CA 1
ATOM 940 C C . SER A 1 111 ? -9.798 10.937 16.090 1.00 90.81 111 SER A C 1
ATOM 942 O O . SER A 1 111 ? -9.134 11.959 16.163 1.00 90.81 111 SER A O 1
ATOM 944 N N . LYS A 1 112 ? -9.238 9.725 15.982 1.00 90.50 112 LYS A N 1
ATOM 945 C CA . LYS A 1 112 ? -7.789 9.462 16.038 1.00 90.50 112 LYS A CA 1
ATOM 946 C C . LYS A 1 112 ? -6.955 10.288 15.060 1.00 90.50 112 LYS A C 1
ATOM 948 O O . LYS A 1 112 ? -5.792 10.542 15.325 1.00 90.50 112 LYS A O 1
ATOM 953 N N . ILE A 1 113 ? -7.512 10.635 13.897 1.00 90.50 113 ILE A N 1
ATOM 954 C CA . ILE A 1 113 ? -6.816 11.502 12.941 1.00 90.50 113 ILE A CA 1
ATOM 955 C C . ILE A 1 113 ? -6.864 12.932 13.469 1.00 90.50 113 ILE A C 1
ATOM 957 O O . ILE A 1 113 ? -5.828 13.570 13.559 1.00 90.50 113 ILE A O 1
ATOM 961 N N . LYS A 1 114 ? -8.049 13.414 13.864 1.00 89.50 114 LYS A N 1
ATOM 962 C CA . LYS A 1 114 ? -8.244 14.780 14.372 1.00 89.50 114 LYS A CA 1
ATOM 963 C C . LYS A 1 114 ? -7.436 15.077 15.638 1.00 89.50 114 LYS A C 1
ATOM 965 O O . LYS A 1 114 ? -6.925 16.180 15.765 1.00 89.50 114 LYS A O 1
ATOM 970 N N . GLU A 1 115 ? -7.322 14.106 16.539 1.00 89.69 115 GLU A N 1
ATOM 971 C CA . GLU A 1 115 ? -6.585 14.208 17.807 1.00 89.69 115 GLU A CA 1
ATOM 972 C C . GLU A 1 115 ? -5.067 14.360 17.599 1.00 89.69 115 GLU A C 1
ATOM 974 O O . GLU A 1 115 ? -4.408 15.046 18.370 1.00 89.69 115 GLU A O 1
ATOM 979 N N . GLU A 1 116 ? -4.519 13.765 16.536 1.00 87.88 116 GLU A N 1
ATOM 980 C CA . GLU A 1 116 ? -3.076 13.740 16.239 1.00 87.88 116 GLU A CA 1
ATOM 981 C C . GLU A 1 116 ? -2.629 14.857 15.272 1.00 87.88 116 GLU A C 1
ATOM 983 O O . GLU A 1 116 ? -1.449 14.953 14.911 1.00 87.88 116 GLU A O 1
ATOM 988 N N . LEU A 1 117 ? -3.558 15.697 14.803 1.00 88.31 117 LEU A N 1
ATOM 989 C CA . LEU A 1 117 ? -3.236 16.830 13.934 1.00 88.31 117 LEU A CA 1
ATOM 990 C C . LEU A 1 117 ? -2.640 17.984 14.743 1.00 88.31 117 LEU A C 1
ATOM 992 O O . LEU A 1 117 ? -3.182 18.403 15.764 1.00 88.31 117 LEU A O 1
ATOM 996 N N . ALA A 1 118 ? -1.540 18.553 14.244 1.00 84.62 118 ALA A N 1
ATOM 997 C CA . ALA A 1 118 ? -0.962 19.753 14.837 1.00 84.62 118 ALA A CA 1
ATOM 998 C C . ALA A 1 118 ? -1.819 20.998 14.536 1.00 84.62 118 ALA A C 1
ATOM 1000 O O . ALA A 1 118 ? -2.679 20.998 13.650 1.00 84.62 118 ALA A O 1
ATOM 1001 N N . HIS A 1 119 ? -1.551 22.099 15.247 1.00 81.44 119 HIS A N 1
ATOM 1002 C CA . HIS A 1 119 ? -2.294 23.348 15.075 1.00 81.44 119 HIS A CA 1
ATOM 1003 C C . HIS A 1 119 ? -2.313 23.795 13.598 1.00 81.44 119 HIS A C 1
ATOM 1005 O O . HIS A 1 119 ? -1.271 23.905 12.948 1.00 81.44 119 HIS A O 1
ATOM 1011 N N . ARG A 1 120 ? -3.520 24.063 13.075 1.00 83.94 120 ARG A N 1
ATOM 1012 C CA . ARG A 1 120 ? -3.806 24.462 11.680 1.00 83.94 120 ARG A CA 1
ATOM 1013 C C . ARG A 1 120 ? -3.496 23.412 10.602 1.00 83.94 120 ARG A C 1
ATOM 1015 O O . ARG A 1 120 ? -3.499 23.796 9.433 1.00 83.94 120 ARG A O 1
ATOM 1022 N N . GLN A 1 121 ? -3.191 22.157 10.936 1.00 85.44 121 GLN A N 1
ATOM 1023 C CA . GLN A 1 121 ? -3.072 21.091 9.932 1.00 85.44 121 GLN A CA 1
ATOM 1024 C C . GLN A 1 121 ? -4.448 20.543 9.554 1.00 85.44 121 GLN A C 1
ATOM 1026 O O . GLN A 1 121 ? -5.320 20.382 10.409 1.00 85.44 121 GLN A O 1
ATOM 1031 N N . LEU A 1 122 ? -4.623 20.226 8.274 1.00 88.50 122 LEU A N 1
ATOM 1032 C CA . LEU A 1 122 ? -5.768 19.466 7.786 1.00 88.50 122 LEU A CA 1
ATOM 1033 C C . LEU A 1 122 ? -5.403 17.976 7.685 1.00 88.50 122 LEU A C 1
ATOM 1035 O O . LEU A 1 122 ? -4.227 17.647 7.524 1.00 88.50 122 LEU A O 1
ATOM 1039 N N . PRO A 1 123 ? -6.385 17.054 7.727 1.00 87.62 123 PRO A N 1
ATOM 1040 C CA . PRO A 1 123 ? -6.131 15.633 7.484 1.00 87.62 123 PRO A CA 1
ATOM 1041 C C . PRO A 1 123 ? -5.368 15.385 6.176 1.00 87.62 123 PRO A C 1
ATOM 1043 O O . PRO A 1 123 ? -4.489 14.530 6.119 1.00 87.62 123 PRO A O 1
ATOM 1046 N N . GLU A 1 124 ? -5.680 16.169 5.144 1.00 87.62 124 GLU A N 1
ATOM 1047 C CA . GLU A 1 124 ? -5.044 16.106 3.827 1.00 87.62 124 GLU A CA 1
ATOM 1048 C C . GLU A 1 124 ? -3.540 16.374 3.887 1.00 87.62 124 GLU A C 1
ATOM 1050 O O . GLU A 1 124 ? -2.802 15.746 3.144 1.00 87.62 124 GLU A O 1
ATOM 1055 N N . ASP A 1 125 ? -3.071 17.210 4.818 1.00 87.12 125 ASP A N 1
ATOM 1056 C CA . ASP A 1 125 ? -1.647 17.520 4.991 1.00 87.12 125 ASP A CA 1
ATOM 1057 C C . ASP A 1 125 ? -0.847 16.360 5.616 1.00 87.12 125 ASP A C 1
ATOM 1059 O O . ASP A 1 125 ? 0.383 16.404 5.666 1.00 87.12 125 ASP A O 1
ATOM 1063 N N . ARG A 1 126 ? -1.531 15.344 6.165 1.00 87.38 126 ARG A N 1
ATOM 1064 C CA . ARG A 1 126 ? -0.941 14.258 6.965 1.00 87.38 126 ARG A CA 1
ATOM 1065 C C . ARG A 1 126 ? -1.372 12.884 6.464 1.00 87.38 126 ARG A C 1
ATOM 1067 O O . ARG A 1 126 ? -1.959 12.073 7.188 1.00 87.38 126 ARG A O 1
ATOM 1074 N N . HIS A 1 127 ? -1.021 12.585 5.215 1.00 87.25 127 HIS A N 1
ATOM 1075 C CA . HIS A 1 127 ? -1.259 11.272 4.607 1.00 87.25 127 HIS A CA 1
ATOM 1076 C C . HIS A 1 127 ? -0.645 10.106 5.400 1.00 87.25 127 HIS A C 1
ATOM 1078 O O . HIS A 1 127 ? -1.199 9.006 5.400 1.00 87.25 127 HIS A O 1
ATOM 1084 N N . ASP A 1 128 ? 0.459 10.336 6.118 1.00 87.44 128 ASP A N 1
ATOM 1085 C CA . ASP A 1 128 ? 1.077 9.345 7.001 1.00 87.44 128 ASP A CA 1
ATOM 1086 C C . ASP A 1 128 ? 0.138 8.929 8.146 1.00 87.44 128 ASP A C 1
ATOM 1088 O O . ASP A 1 128 ? -0.007 7.735 8.418 1.00 87.44 128 ASP A O 1
ATOM 1092 N N . LEU A 1 129 ? -0.542 9.890 8.784 1.00 89.19 129 LEU A N 1
ATOM 1093 C CA . LEU A 1 129 ? -1.514 9.617 9.846 1.00 89.19 129 LEU A CA 1
ATOM 1094 C C . LEU A 1 129 ? -2.718 8.860 9.296 1.00 89.19 129 LEU A C 1
ATOM 1096 O O . LEU A 1 129 ? -3.107 7.837 9.862 1.00 89.19 129 LEU A O 1
ATOM 1100 N N . ILE A 1 130 ? -3.262 9.319 8.165 1.00 91.31 130 ILE A N 1
ATOM 1101 C CA . ILE A 1 130 ? -4.388 8.664 7.490 1.00 91.31 130 ILE A CA 1
ATOM 1102 C C . ILE A 1 130 ? -4.040 7.200 7.194 1.00 91.31 130 ILE A C 1
ATOM 1104 O O . ILE A 1 130 ? -4.775 6.298 7.602 1.00 91.31 130 ILE A O 1
ATOM 1108 N N . ALA A 1 131 ? -2.896 6.944 6.553 1.00 91.38 131 ALA A N 1
ATOM 1109 C CA . ALA A 1 131 ? -2.457 5.597 6.197 1.00 91.38 131 ALA A CA 1
ATOM 1110 C C . ALA A 1 131 ? -2.231 4.709 7.432 1.00 91.38 131 ALA A C 1
ATOM 1112 O O . ALA A 1 131 ? -2.615 3.536 7.434 1.00 91.38 131 ALA A O 1
ATOM 1113 N N . ARG A 1 132 ? -1.653 5.255 8.512 1.00 91.69 132 ARG A N 1
ATOM 1114 C CA . ARG A 1 132 ? -1.435 4.523 9.772 1.00 91.69 132 ARG A CA 1
ATOM 1115 C C . ARG A 1 132 ? -2.748 4.147 10.449 1.00 91.69 132 ARG A C 1
ATOM 1117 O O . ARG A 1 132 ? -2.924 2.983 10.814 1.00 91.69 132 ARG A O 1
ATOM 1124 N N . VAL A 1 133 ? -3.674 5.095 10.595 1.00 93.50 133 VAL A N 1
ATOM 1125 C CA . VAL A 1 133 ? -4.985 4.842 11.215 1.00 93.50 133 VAL A CA 1
ATOM 1126 C C . VAL A 1 133 ? -5.801 3.871 10.361 1.00 93.50 133 VAL A C 1
ATOM 1128 O O . VAL A 1 133 ? -6.407 2.945 10.906 1.00 93.50 133 VAL A O 1
ATOM 1131 N N . PHE A 1 134 ? -5.767 4.025 9.034 1.00 94.19 134 PHE A N 1
ATOM 1132 C CA . PHE A 1 134 ? -6.397 3.093 8.101 1.00 94.19 134 PHE A CA 1
ATOM 1133 C C . PHE A 1 134 ? -5.846 1.678 8.270 1.00 94.19 134 PHE A C 1
ATOM 1135 O O . PHE A 1 134 ? -6.623 0.753 8.494 1.00 94.19 134 PHE A O 1
ATOM 1142 N N . ARG A 1 135 ? -4.516 1.510 8.268 1.00 94.44 135 ARG A N 1
ATOM 1143 C CA . ARG A 1 135 ? -3.863 0.208 8.471 1.00 94.44 135 ARG A CA 1
ATOM 1144 C C . ARG A 1 135 ? -4.254 -0.425 9.805 1.00 94.44 135 ARG A C 1
ATOM 1146 O O . ARG A 1 135 ? -4.574 -1.606 9.840 1.00 94.44 135 ARG A O 1
ATOM 1153 N N . GLN A 1 136 ? -4.262 0.342 10.895 1.00 94.31 136 GLN A N 1
ATOM 1154 C CA . GLN A 1 136 ? -4.669 -0.174 12.205 1.00 94.31 136 GLN A CA 1
ATOM 1155 C C . GLN A 1 136 ? -6.125 -0.650 12.215 1.00 94.31 136 GLN A C 1
ATOM 1157 O O . GLN A 1 136 ? -6.426 -1.690 12.797 1.00 94.31 136 GLN A O 1
ATOM 1162 N N . LYS A 1 137 ? -7.039 0.098 11.588 1.00 94.75 137 LYS A N 1
ATOM 1163 C CA . LYS A 1 137 ? -8.448 -0.306 11.489 1.00 94.75 137 LYS A CA 1
ATOM 1164 C C . LYS A 1 137 ? -8.640 -1.506 10.566 1.00 94.75 137 LYS A C 1
ATOM 1166 O O . LYS A 1 137 ? -9.439 -2.370 10.900 1.00 94.75 137 LYS A O 1
ATOM 1171 N N . LEU A 1 138 ? -7.886 -1.577 9.470 1.00 94.94 138 LEU A N 1
ATOM 1172 C CA . LEU A 1 138 ? -7.896 -2.714 8.555 1.00 94.94 138 LEU A CA 1
ATOM 1173 C C . LEU A 1 138 ? -7.450 -3.994 9.269 1.00 94.94 138 LEU A C 1
ATOM 1175 O O . LEU A 1 138 ? -8.167 -4.979 9.211 1.00 94.94 138 LEU A O 1
ATOM 1179 N N . ILE A 1 139 ? -6.338 -3.951 10.015 1.00 95.12 139 ILE A N 1
ATOM 1180 C CA . ILE A 1 139 ? -5.859 -5.100 10.804 1.00 95.12 139 ILE A CA 1
ATOM 1181 C C . ILE A 1 139 ? -6.932 -5.556 11.796 1.00 95.12 139 ILE A C 1
ATOM 1183 O O . ILE A 1 139 ? -7.239 -6.740 11.857 1.00 95.12 139 ILE A O 1
ATOM 1187 N N . LYS A 1 140 ? -7.564 -4.618 12.516 1.00 94.44 140 LYS A N 1
ATOM 1188 C CA . LYS A 1 140 ? -8.665 -4.955 13.430 1.00 94.44 140 LYS A CA 1
ATOM 1189 C C . LYS A 1 140 ? -9.847 -5.603 12.711 1.00 94.44 140 LYS A C 1
ATOM 1191 O O . LYS A 1 140 ? -10.427 -6.537 13.244 1.00 94.44 140 LYS A O 1
ATOM 1196 N N . LEU A 1 141 ? -10.210 -5.119 11.525 1.00 93.56 141 LEU A N 1
ATOM 1197 C CA . LEU A 1 141 ? -11.276 -5.721 10.726 1.00 93.56 141 LEU A CA 1
ATOM 1198 C C . LEU A 1 141 ? -10.896 -7.139 10.283 1.00 93.56 141 LEU A C 1
ATOM 1200 O O . LEU A 1 141 ? -11.708 -8.046 10.427 1.00 93.56 141 LEU A O 1
ATOM 1204 N N . THR A 1 142 ? -9.669 -7.350 9.806 1.00 92.31 142 THR A N 1
ATOM 1205 C CA . THR A 1 142 ? -9.167 -8.679 9.432 1.00 92.31 142 THR A CA 1
ATOM 1206 C C . THR A 1 142 ? -9.169 -9.634 10.623 1.00 92.31 142 THR A C 1
ATOM 1208 O O . THR A 1 142 ? -9.603 -10.774 10.481 1.00 92.31 142 THR A O 1
ATOM 1211 N N . ASP A 1 143 ? -8.754 -9.171 11.804 1.00 92.69 143 ASP A N 1
ATOM 1212 C CA . ASP A 1 143 ? -8.795 -9.964 13.035 1.00 92.69 143 ASP A CA 1
ATOM 1213 C C . ASP A 1 143 ? -10.231 -10.342 13.412 1.00 92.69 143 ASP A C 1
ATOM 1215 O O . ASP A 1 143 ? -10.487 -11.485 13.766 1.00 92.69 143 ASP A O 1
ATOM 1219 N N . ILE A 1 144 ? -11.185 -9.417 13.293 1.00 92.00 144 ILE A N 1
ATOM 1220 C CA . ILE A 1 144 ? -12.601 -9.693 13.570 1.00 92.00 144 ILE A CA 1
ATOM 1221 C C . ILE A 1 144 ? -13.153 -10.741 12.595 1.00 92.00 144 ILE A C 1
ATOM 1223 O O . ILE A 1 144 ? -13.819 -11.687 13.006 1.00 92.00 144 ILE A O 1
ATOM 1227 N N . VAL A 1 145 ? -12.850 -10.605 11.303 1.00 90.50 145 VAL A N 1
ATOM 1228 C CA . VAL A 1 145 ? -13.334 -11.536 10.273 1.00 90.50 145 VAL A CA 1
ATOM 1229 C C . VAL A 1 145 ? -12.732 -12.932 10.445 1.00 90.50 145 VAL A C 1
ATOM 1231 O O . VAL A 1 145 ? -13.447 -13.913 10.281 1.00 90.50 145 VAL A O 1
ATOM 1234 N N . THR A 1 146 ? -11.445 -13.031 10.788 1.00 88.25 146 THR A N 1
ATOM 1235 C CA . THR A 1 146 ? -10.725 -14.318 10.816 1.00 88.25 146 THR A CA 1
ATOM 1236 C C . THR A 1 146 ? -10.674 -14.986 12.191 1.00 88.25 146 THR A C 1
ATOM 1238 O O . THR A 1 146 ? -10.625 -16.207 12.258 1.00 88.25 146 THR A O 1
ATOM 1241 N N . LYS A 1 147 ? -10.686 -14.225 13.295 1.00 88.81 147 LYS A N 1
ATOM 1242 C CA . LYS A 1 147 ? -10.503 -14.758 14.662 1.00 88.81 147 LYS A CA 1
ATOM 1243 C C . LYS A 1 147 ? -11.769 -14.748 15.504 1.00 88.81 147 LYS A C 1
ATOM 1245 O O . LYS A 1 147 ? -11.852 -15.505 16.462 1.00 88.81 147 LYS A O 1
ATOM 1250 N N . SER A 1 148 ? -12.739 -13.881 15.206 1.00 85.62 148 SER A N 1
ATOM 1251 C CA . SER A 1 148 ? -13.984 -13.814 15.988 1.00 85.62 148 SER A CA 1
ATOM 1252 C C . SER A 1 148 ? -15.039 -14.832 15.538 1.00 85.62 148 SER A C 1
ATOM 1254 O O . SER A 1 148 ? -16.160 -14.775 16.034 1.00 85.62 148 SER A O 1
ATOM 1256 N N . CYS A 1 149 ? -14.700 -15.733 14.604 1.00 83.25 149 CYS A N 1
ATOM 1257 C CA . CYS A 1 149 ? -15.554 -16.810 14.079 1.00 83.25 149 CYS A CA 1
ATOM 1258 C C . CYS A 1 149 ? -16.963 -16.361 13.644 1.00 83.25 149 CYS A C 1
ATOM 1260 O O . CYS A 1 149 ? -17.907 -17.145 13.675 1.00 83.25 149 CYS A O 1
ATOM 1262 N N . ILE A 1 150 ? -17.119 -15.100 13.219 1.00 87.19 150 ILE A N 1
ATOM 1263 C CA . ILE A 1 150 ? -18.425 -14.514 12.859 1.00 87.19 150 ILE A CA 1
ATOM 1264 C C . ILE A 1 150 ? -19.051 -15.242 11.663 1.00 87.19 150 ILE A C 1
ATOM 1266 O O . ILE A 1 150 ? -20.270 -15.359 11.580 1.00 87.19 150 ILE A O 1
ATOM 1270 N N . TYR A 1 151 ? -18.212 -15.743 10.757 1.00 85.75 151 TYR A N 1
ATOM 1271 C CA . TYR A 1 151 ? -18.618 -16.471 9.554 1.00 85.75 151 TYR A CA 1
ATOM 1272 C C . TYR A 1 151 ? -18.318 -17.977 9.637 1.00 85.75 151 TYR A C 1
ATOM 1274 O O . TYR A 1 151 ? -18.328 -18.656 8.616 1.00 85.75 151 TYR A O 1
ATOM 1282 N N . GLY A 1 152 ? -18.056 -18.499 10.840 1.00 85.19 152 GLY A N 1
ATOM 1283 C CA . GLY A 1 152 ? -17.594 -19.872 11.058 1.00 85.19 152 GLY A CA 1
ATOM 1284 C C . GLY A 1 152 ? -16.073 -19.987 11.186 1.00 85.19 152 GLY A C 1
ATOM 1285 O O . GLY A 1 152 ? -15.359 -18.981 11.233 1.00 85.19 152 GLY A O 1
ATOM 1286 N N . GLU A 1 153 ? -15.588 -21.223 11.300 1.00 81.50 153 GLU A N 1
ATOM 1287 C CA . GLU A 1 153 ? -14.156 -21.517 11.369 1.00 81.50 153 GLU A CA 1
ATOM 1288 C C . GLU A 1 153 ? -13.485 -21.281 10.015 1.00 81.50 153 GLU A C 1
ATOM 1290 O O . GLU A 1 153 ? -14.020 -21.616 8.956 1.00 81.50 153 GLU A O 1
ATOM 1295 N N . VAL A 1 154 ? -12.296 -20.681 10.052 1.00 75.38 154 VAL A N 1
ATOM 1296 C CA . VAL A 1 154 ? -11.513 -20.435 8.844 1.00 75.38 154 VAL A CA 1
ATOM 1297 C C . VAL A 1 154 ? -10.764 -21.714 8.486 1.00 75.38 154 VAL A C 1
ATOM 1299 O O . VAL A 1 154 ? -9.884 -22.149 9.226 1.00 75.38 154 VAL A O 1
ATOM 1302 N N . ASN A 1 155 ? -11.085 -22.285 7.328 1.00 67.38 155 ASN A N 1
ATOM 1303 C CA . ASN A 1 155 ? -10.315 -23.378 6.744 1.00 67.38 155 ASN A CA 1
ATOM 1304 C C . ASN A 1 155 ? -9.068 -22.792 6.066 1.00 67.38 155 ASN A C 1
ATOM 1306 O O . ASN A 1 155 ? -9.131 -22.381 4.906 1.00 67.38 155 ASN A O 1
ATOM 1310 N N . CYS A 1 156 ? -7.971 -22.690 6.817 1.00 59.09 156 CYS A N 1
ATOM 1311 C CA . CYS A 1 156 ? -6.653 -22.300 6.306 1.0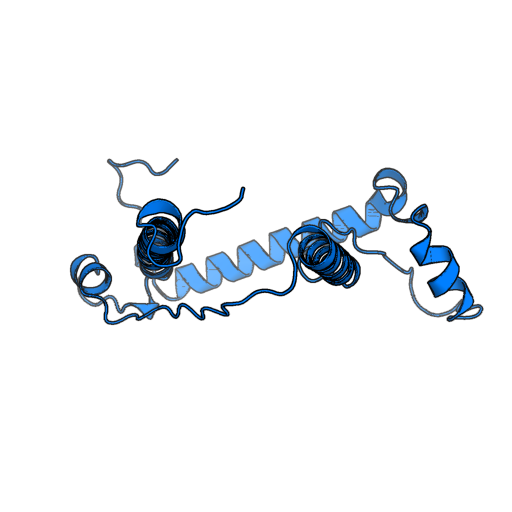0 59.09 156 CYS A CA 1
ATOM 1312 C C . CYS A 1 156 ? -5.872 -23.529 5.831 1.00 59.09 156 CYS A C 1
ATOM 1314 O O . CYS A 1 156 ? -5.697 -24.450 6.660 1.00 59.09 156 CYS A O 1
#

Organism: Araneus ventricosus (NCBI:txid182803)

Foldseek 3Di:
DDDPPDDPVLLVPQVVSVVVVVVVVVVVVVVVQVCQQVCVVVVVLVVDPVVVVVCVVDPDDPPDDDDGADDLVPPPGPNVVVVVVVVVVVCCVVPNDDPDDDDDDFDLPDVQLVVPDDPPDGSNSRVVSSVVVSVVVVVVVVCCVAPVCPVHHDPD

Sequence (156 aa):
MIRTESPNHILLYRQLFHQYIVDMRAKIESERLLYIKLNQQKLRVKDTLSERCHNQRYGNITHIGRMVILPETYISSPRHMHEYAQDAMTYVRSYGRPDLFIIFRCNTAWSKIKEELAHRQLPEDRHDLIARVFRQKLIKLTDIVTKSCIYGEVNC

pLDDT: mean 82.25, std 14.06, range [38.5, 96.88]

InterPro domains:
  IPR025476 Helitron helicase-like domain [PF14214] (3-155)

Secondary structure (DSSP, 8-state):
---TTS--GGGGSTHHHHHHHHHHHHHHHHHHHHHHHH-TTTTTGGGSTHHHHHHHHS---SSS----PPPTTSTTSHHHHHHHHHHHHHHHHHH-S-S--------TT-HHHHHTPPTT--GGG-HHHHHHHHHHHHHHHHHHHHHS-TTS----

Radius of gyration: 22.53 Å; chains: 1; bounding box: 39×50×59 Å

=== Feature glossary ===
Annotated list of the representations used here:

Nearest PDB structures. The Foldseek neighbor list gives the closest experimentally determined structures in the PDB, ranked by structural alignment. TM-score near 1 means near-identical fold; near 0.3 means only rough topology match. This is how one finds what a novel AlphaFold prediction most resembles in the solved-structure universe.

Foldseek 3Di. Foldseek's 3Di representation compresses backbone geometry into a per-residue letter drawn from a learned twenty-state alphabet. It captures the tertiary interaction pattern around each residue — which residues are packed against it in space, regardless of where they are in sequence.

Radius of gyration, Cα contacts, bounding box. Radius of gyration (Rg) is the root-mean-square distance of Cα atoms from their centroid — a single number for overall size and compactness. A globular domain of N residues has Rg ≈ 2.2·N^0.38 Å; an extended or disordered chain has a much larger Rg. The Cα contact count is the number of residue pairs whose Cα atoms are within 8 Å and are more than four positions apart in sequence — a standard proxy for tertiary packing density. The bounding box is the smallest axis-aligned box enclosing all Cα atoms.

InterPro / GO / CATH / organism. The annotation block draws on four external resources. InterPro: which protein families and domains the sequence belongs to. GO: standardized terms for what the protein does, what process it participates in, and where in the cell it acts. CATH: which structural fold it has in the CATH hierarchy. Organism: the species of origin.

mmCIF coordinates. The mmCIF block holds the 3D Cartesian coordinates of each backbone atom (N, Cα, C, O) in ångströms. mmCIF is the PDB's canonical archive format — a tagged-loop text representation of the atomic model.

pLDDT. pLDDT is the predicted lDDT-Cα score: AlphaFold's confidence that the local environment of each residue (all inter-atomic distances within 15 Å) is correctly placed. It is a per-residue number between 0 and 100, with higher meaning more reliable.

Backbone torsions (φ/ψ). φ (phi) and ψ (psi) are the two rotatable backbone dihedrals per residue: φ is the C(i-1)–N–Cα–C torsion, ψ is the N–Cα–C–N(i+1) torsion, both in degrees on (−180°, 180°]. α-helical residues cluster near (−60°, −45°); β-strand residues near (−120°, +130°). A Ramachandran plot is simply a scatter of (φ, ψ) for every residue.

B-factor. For experimental (PDB) structures, the B-factor (temperature factor) quantifies the positional spread of each atom in the crystal — a combination of thermal vibration and static disorder — in units of Å². High B-factors mark flexible loops or poorly resolved regions; low B-factors mark the rigid, well-ordered core.

Secondary structure (3-state, P-SEA). SS3 is a coarse helix/strand/coil call (letters a/b/c) made by the P-SEA algorithm from inter-Cα distances and dihedrals. It is less detailed than DSSP but needs only Cα positions.

Predicted aligned error. Predicted aligned error is AlphaFold's pairwise confidence. Unlike pLDDT (per-residue), PAE is per-residue-pair and captures whether two parts of the structure are correctly placed relative to each other. Units are ångströms of expected positional error.

Solvent-accessible surface area. Solvent-accessible surface area (SASA) is the area in Å² traced out by the centre of a 1.4 Å probe sphere (a water molecule) rolled over the protein's van der Waals surface (Shrake–Rupley / Lee–Richards construction). Buried residues have near-zero SASA; fully exposed residues can exceed 200 Å². The total SASA scales roughly with the number of surface residues.

Secondary structure (8-state, DSSP). The SS8 string is DSSP's per-residue secondary-structure call. α-helix (H) means an i→i+4 H-bond ladder; β-strand (E) means the residue participates in a β-sheet; 3₁₀ (G) and π (I) are tighter and wider helices; T/S are turns/bends; '-' is loop.

Rendered structure images. Structure images are PyMOL renders from six orthogonal camera directions. Cartoon representation draws helices as coils and strands as arrows; sticks shows the backbone as bonds; surface shows the solvent-excluded envelope. Rainbow coloring maps sequence position to hue (blue→red, N→C); chain coloring assigns a distinct color per polypeptide.

Sequence. The amino-acid sequence is the protein's primary structure: the linear order of residues from the N-terminus to the C-terminus, written in one-letter code. Everything else here — the 3D coordinates, the secondary structure, the domain annotations — is ultimately a consequence of this string.

Contact-map, Ramachandran, and PAE plots. Three diagnostic plots accompany the record. The Cα contact map visualizes the tertiary structure as a 2D adjacency matrix (8 Å cutoff, sequence-local contacts suppressed). The Ramachandran plot shows the distribution of backbone (φ, ψ) torsions, with points in the α and β basins reflecting secondary structure content. The PAE plot shows AlphaFold's inter-residue confidence as a color matrix.